Protein AF-A0A1A8NS60-F1 (afdb_monomer_lite)

Sequence (117 aa):
ENLEEQLSQCTAKSQIADSEIQFLRKELDNLRSTEHELEALQHEVDEDTTEVIPSAVYVAQLYHLITKVRWEYETQPSILKGVHYGPDLATPINIDTSARSRSDVSDRLWSFVSTDW

Organism: NCBI:txid704102

pLDDT: mean 89.42, std 9.63, range [56.59, 97.0]

Foldseek 3Di:
DPVVVVVVVVVVVVVVVVVVVVVVVVVVVVVVVVVVVVVVVVVVCCCVPVPVVVVVVVVVVVCCVQQVWDFDPPDDPQWTWTWHDDPDDIDTDTDRNPPDDPVVVVVVSCVSGDPDD

Radius of gyration: 34.67 Å; chains: 1; bounding box: 65×27×100 Å

Secondary structure (DSSP, 8-state):
-HHHHHHHHHHHHHHHHHHHHHHHHHHHHHHHHHHHHHHHHHHHHHIIIIIIHHHHHHHHHHHHHHH-EEEE-SS-TTEEEEEE--SSS-EEEEEE-TTS-HHHHHHHHHTTS----

InterPro domains:
  IPR013252 Kinetochore-Ndc80 subunit Spc24 [PF08286] (3-111)
  IPR013252 Kinetochore-Ndc80 subunit Spc24 [PTHR22142] (1-115)

Structure (mmCIF, N/CA/C/O backbone):
data_AF-A0A1A8NS60-F1
#
_entry.id   AF-A0A1A8NS60-F1
#
loop_
_atom_site.group_PDB
_atom_site.id
_atom_site.type_symbol
_atom_site.label_atom_id
_atom_site.label_alt_id
_atom_site.label_comp_id
_atom_site.label_asym_id
_atom_site.label_entity_id
_atom_site.label_seq_id
_atom_site.pdbx_PDB_ins_code
_atom_site.Cartn_x
_atom_site.Cartn_y
_atom_site.Cartn_z
_atom_site.occupancy
_atom_site.B_iso_or_equiv
_atom_site.auth_seq_id
_atom_site.auth_comp_id
_atom_site.auth_asym_id
_atom_site.auth_atom_id
_atom_site.pdbx_PDB_model_num
ATOM 1 N N . GLU A 1 1 ? -44.151 5.163 74.308 1.00 56.59 1 GLU A N 1
ATOM 2 C CA . GLU A 1 1 ? -42.767 5.007 73.807 1.00 56.59 1 GLU A CA 1
ATOM 3 C C . GLU A 1 1 ? -42.630 4.250 72.479 1.00 56.59 1 GLU A C 1
ATOM 5 O O . GLU A 1 1 ? -41.621 4.416 71.823 1.00 56.59 1 GLU A O 1
ATOM 10 N N . ASN A 1 2 ? -43.624 3.499 71.989 1.00 77.69 2 ASN A N 1
ATOM 11 C CA . ASN A 1 2 ? -43.437 2.637 70.807 1.00 77.69 2 ASN A CA 1
ATOM 12 C C . ASN A 1 2 ? -43.442 3.354 69.428 1.00 77.69 2 ASN A C 1
ATOM 14 O O . ASN A 1 2 ? -42.798 2.897 68.492 1.00 77.69 2 ASN A O 1
ATOM 18 N N . LEU A 1 3 ? -44.155 4.478 69.287 1.00 79.62 3 LEU A N 1
ATOM 19 C CA . LEU A 1 3 ? -44.328 5.179 68.000 1.00 79.62 3 LEU A CA 1
ATOM 20 C C . LEU A 1 3 ? -43.087 5.959 67.547 1.00 79.62 3 LEU A C 1
ATOM 22 O O . LEU A 1 3 ? -42.790 6.016 66.359 1.00 79.62 3 LEU A O 1
ATOM 26 N N . GLU A 1 4 ? -42.368 6.558 68.491 1.00 84.31 4 GLU A N 1
ATOM 27 C CA . GLU A 1 4 ? -41.206 7.412 68.220 1.00 84.31 4 GLU A CA 1
ATOM 28 C C . GLU A 1 4 ? -39.998 6.576 67.768 1.00 84.31 4 GLU A C 1
ATOM 30 O O . GLU A 1 4 ? -39.282 6.935 66.834 1.00 84.31 4 GLU A O 1
ATOM 35 N N . GLU A 1 5 ? -39.854 5.385 68.350 1.00 83.94 5 GLU A N 1
ATOM 36 C CA . GLU A 1 5 ? -38.851 4.390 67.974 1.00 83.94 5 GLU A CA 1
ATOM 37 C C . GLU A 1 5 ? -39.116 3.814 66.568 1.00 83.94 5 GLU A C 1
ATOM 39 O O . GLU A 1 5 ? -38.198 3.711 65.753 1.00 83.94 5 GLU A O 1
ATOM 44 N N . GLN A 1 6 ? -40.385 3.539 66.230 1.00 84.75 6 GLN A N 1
ATOM 45 C CA . GLN A 1 6 ? -40.783 3.126 64.876 1.00 84.75 6 GLN A CA 1
ATOM 46 C C . GLN A 1 6 ? -40.544 4.226 63.830 1.00 84.75 6 GLN A C 1
ATOM 48 O O . GLN A 1 6 ? -40.084 3.932 62.725 1.00 84.75 6 GLN A O 1
ATOM 53 N N . LEU A 1 7 ? -40.817 5.490 64.169 1.00 87.44 7 LEU A N 1
ATOM 54 C CA . LEU A 1 7 ? -40.551 6.647 63.306 1.00 87.44 7 LEU A CA 1
ATOM 55 C C . LEU A 1 7 ? -39.053 6.816 63.040 1.00 87.44 7 LEU A C 1
ATOM 57 O O . LEU A 1 7 ? -38.644 6.969 61.886 1.00 87.44 7 LEU A O 1
ATOM 61 N N . SER A 1 8 ? -38.229 6.715 64.085 1.00 87.62 8 SER A N 1
ATOM 62 C CA . SER A 1 8 ? -36.767 6.744 63.973 1.00 87.62 8 SER A CA 1
ATOM 63 C C . SER A 1 8 ? -36.251 5.610 63.078 1.00 87.62 8 SER A C 1
ATOM 65 O O . SER A 1 8 ? -35.491 5.842 62.135 1.00 87.62 8 SER A O 1
ATOM 67 N N . GLN A 1 9 ? -36.752 4.389 63.281 1.00 89.00 9 GLN A N 1
ATOM 68 C CA . GLN A 1 9 ? -36.363 3.227 62.485 1.00 89.00 9 GLN A CA 1
ATOM 69 C C . GLN A 1 9 ? -36.795 3.338 61.013 1.00 89.00 9 GLN A C 1
ATOM 71 O O . GLN A 1 9 ? -36.038 2.961 60.117 1.00 89.00 9 GLN A O 1
ATOM 76 N N . CYS A 1 10 ? -37.994 3.863 60.743 1.00 88.44 10 C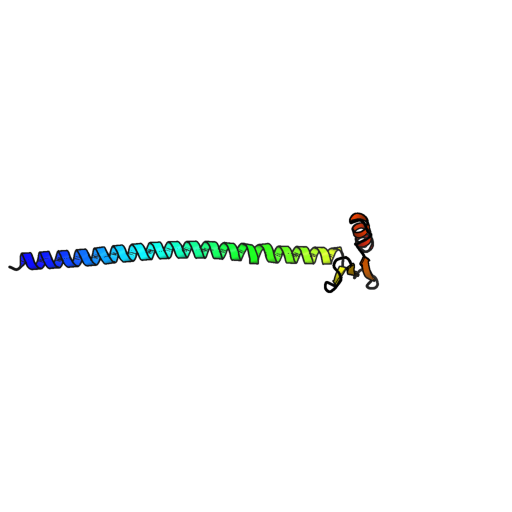YS A N 1
ATOM 77 C CA . CYS A 1 10 ? -38.472 4.104 59.382 1.00 88.44 10 CYS A CA 1
ATOM 78 C C . CYS A 1 10 ? -37.630 5.174 58.673 1.00 88.44 10 CYS A C 1
ATOM 80 O O . CYS A 1 10 ? -37.286 5.019 57.501 1.00 88.44 10 CYS A O 1
ATOM 82 N N . THR A 1 11 ? -37.240 6.222 59.399 1.00 89.06 11 THR A N 1
ATOM 83 C CA . THR A 1 11 ? -36.397 7.306 58.876 1.00 89.06 11 THR A CA 1
ATOM 84 C C . THR A 1 11 ? -34.997 6.799 58.527 1.00 89.06 11 THR A C 1
ATOM 86 O O . THR A 1 11 ? -34.501 7.073 57.437 1.00 89.06 11 THR A O 1
ATOM 89 N N . ALA A 1 12 ? -34.389 5.984 59.396 1.00 90.56 12 ALA A N 1
ATOM 90 C CA . ALA A 1 12 ? -33.085 5.374 59.136 1.00 90.56 12 ALA A CA 1
ATOM 91 C C . ALA A 1 12 ? -33.111 4.453 57.903 1.00 90.56 12 ALA A C 1
ATOM 93 O O . ALA A 1 12 ? -32.221 4.520 57.058 1.00 90.56 12 ALA A O 1
ATOM 94 N N . LYS A 1 13 ? -34.161 3.633 57.753 1.00 91.00 13 LYS A N 1
ATOM 95 C CA . LYS A 1 13 ? -34.344 2.784 56.563 1.00 91.00 13 LYS A CA 1
ATOM 96 C C . LYS A 1 13 ? -34.493 3.605 55.281 1.00 91.00 13 LYS A C 1
ATOM 98 O O . LYS A 1 13 ? -33.911 3.232 54.269 1.00 91.00 13 LYS A O 1
ATOM 103 N N . SER A 1 14 ? -35.225 4.719 55.333 1.00 92.75 14 SER A N 1
ATOM 104 C CA . SER A 1 14 ? -35.361 5.631 54.190 1.00 92.75 14 SER A CA 1
ATOM 105 C C . SER A 1 14 ? -34.014 6.227 53.784 1.00 92.75 14 SER A C 1
ATOM 107 O O . SER A 1 14 ? -33.672 6.206 52.611 1.00 92.75 14 SER A O 1
ATOM 109 N N . GLN A 1 15 ? -33.216 6.693 54.749 1.00 93.62 15 GLN A N 1
ATOM 110 C CA . GLN A 1 15 ? -31.901 7.283 54.474 1.00 93.62 15 GLN A CA 1
ATOM 111 C C . GLN A 1 15 ? -30.912 6.278 53.867 1.00 93.62 15 GLN A C 1
ATOM 113 O O . GLN A 1 15 ? -30.133 6.634 52.981 1.00 93.62 15 GLN A O 1
ATOM 118 N N . ILE A 1 16 ? -30.949 5.022 54.324 1.00 94.25 16 ILE A N 1
ATOM 119 C CA . ILE A 1 16 ? -30.135 3.940 53.754 1.00 94.25 16 ILE A CA 1
ATOM 120 C C . ILE A 1 16 ? -30.558 3.676 52.306 1.00 94.25 16 ILE A C 1
ATOM 122 O O . ILE A 1 16 ? -29.707 3.680 51.420 1.00 94.25 16 ILE A O 1
ATOM 126 N N . ALA A 1 17 ? -31.862 3.530 52.056 1.00 93.38 17 ALA A N 1
ATOM 127 C CA . ALA A 1 17 ? -32.386 3.306 50.712 1.00 93.38 17 ALA A CA 1
ATOM 128 C C . ALA A 1 17 ? -32.058 4.469 49.757 1.00 93.38 17 ALA A C 1
ATOM 130 O O . ALA A 1 17 ? -31.656 4.237 48.619 1.00 93.38 17 ALA A O 1
ATOM 131 N N . ASP A 1 18 ? -32.156 5.719 50.215 1.00 95.31 18 ASP A N 1
ATOM 132 C CA . ASP A 1 18 ? -31.791 6.894 49.413 1.00 95.31 18 ASP A CA 1
ATOM 133 C C . ASP A 1 18 ? -30.296 6.906 49.059 1.00 95.31 18 ASP A C 1
ATOM 135 O O . ASP A 1 18 ? -29.920 7.251 47.934 1.00 95.31 18 ASP A O 1
ATOM 139 N N . SER A 1 19 ? -29.441 6.485 49.994 1.00 95.31 19 SER A N 1
ATOM 140 C CA . SER A 1 19 ? -27.995 6.375 49.772 1.00 95.31 19 SER A CA 1
ATOM 141 C C . SER A 1 19 ? -27.662 5.269 48.767 1.00 95.31 19 SER A C 1
ATOM 143 O O . SER A 1 19 ? -26.847 5.480 47.869 1.00 95.31 19 SER A O 1
ATOM 145 N N . GLU A 1 20 ? -28.329 4.115 48.865 1.00 95.94 20 GLU A N 1
ATOM 146 C CA . GLU A 1 20 ? -28.204 3.021 47.894 1.00 95.94 20 GLU A CA 1
ATOM 147 C C . GLU A 1 20 ? -28.671 3.451 46.500 1.00 95.94 20 GLU A C 1
ATOM 149 O O . GLU A 1 20 ? -27.985 3.195 45.512 1.00 95.94 20 GLU A O 1
ATOM 154 N N . ILE A 1 21 ? -29.788 4.177 46.399 1.00 96.25 21 ILE A N 1
ATOM 155 C CA . ILE A 1 21 ? -30.284 4.701 45.120 1.00 96.25 21 ILE A CA 1
ATOM 156 C C . ILE A 1 21 ? -29.278 5.675 44.499 1.00 96.25 21 ILE A C 1
ATOM 158 O O . ILE A 1 21 ? -29.029 5.612 43.294 1.00 96.25 21 ILE A O 1
ATOM 162 N N . GLN A 1 22 ? -28.693 6.581 45.286 1.00 96.19 22 GLN A N 1
ATOM 163 C CA . GLN A 1 22 ? -27.677 7.510 44.781 1.00 96.19 22 GLN A CA 1
ATOM 164 C C . GLN A 1 22 ? -26.414 6.784 44.317 1.00 96.19 22 GLN A C 1
ATOM 166 O O . GLN A 1 22 ? -25.871 7.118 43.261 1.00 96.19 22 GLN A O 1
ATOM 171 N N . PHE A 1 23 ? -25.972 5.781 45.076 1.00 96.50 23 PHE A N 1
ATOM 172 C CA . PHE A 1 23 ? -24.831 4.949 44.715 1.00 96.50 23 PHE A CA 1
ATOM 173 C C . PHE A 1 23 ? -25.074 4.216 43.389 1.00 96.50 23 PHE A C 1
ATOM 175 O O . PHE A 1 23 ? -24.293 4.375 42.453 1.00 96.50 23 PHE A O 1
ATOM 182 N N . LEU A 1 24 ? -26.208 3.519 43.266 1.00 96.62 24 LEU A N 1
ATOM 183 C CA . LEU A 1 24 ? -26.573 2.778 42.057 1.00 96.62 24 LEU A CA 1
ATOM 184 C C . LEU A 1 24 ? -26.731 3.689 40.836 1.00 96.62 24 LEU A C 1
ATOM 186 O O . LEU A 1 24 ? -26.339 3.309 39.738 1.00 96.62 24 LEU A O 1
ATOM 190 N N . ARG A 1 25 ? -27.269 4.905 41.002 1.00 96.62 25 ARG A N 1
ATOM 191 C CA . ARG A 1 25 ? -27.354 5.887 39.906 1.00 96.62 25 ARG A CA 1
ATOM 192 C C . ARG A 1 25 ? -25.977 6.292 39.402 1.00 96.62 25 ARG A C 1
ATOM 194 O O . ARG A 1 25 ? -25.754 6.293 38.199 1.00 96.62 25 ARG A O 1
ATOM 201 N N . LYS A 1 26 ? -25.055 6.592 40.318 1.00 96.69 26 LYS A N 1
ATOM 202 C CA . LYS A 1 26 ? -23.680 6.942 39.957 1.00 96.69 26 LYS A CA 1
ATOM 203 C C . LYS A 1 26 ? -22.977 5.783 39.253 1.00 96.69 26 LYS A C 1
ATOM 205 O O . LYS A 1 26 ? -22.255 6.004 38.290 1.00 96.69 26 LYS A O 1
ATOM 210 N N . GLU A 1 27 ? -23.186 4.560 39.723 1.00 96.69 27 GLU A N 1
ATOM 211 C CA . GLU A 1 27 ? -22.600 3.376 39.100 1.00 96.69 27 GLU A CA 1
ATOM 212 C C . GLU A 1 27 ? -23.179 3.121 37.704 1.00 96.69 27 GLU A C 1
ATOM 214 O O . GLU A 1 27 ? -22.431 2.824 36.779 1.00 96.69 27 GLU A O 1
ATOM 219 N N . LEU A 1 28 ? -24.479 3.352 37.515 1.00 96.12 28 LEU A N 1
ATOM 220 C CA . LEU A 1 28 ? -25.132 3.279 36.209 1.00 96.12 28 LEU A CA 1
ATOM 221 C C . LEU A 1 28 ? -24.589 4.340 35.240 1.00 96.12 28 LEU A C 1
ATOM 223 O O . LEU A 1 28 ? -24.298 4.022 34.089 1.00 96.12 28 LEU A O 1
ATOM 227 N N . ASP A 1 29 ? -24.407 5.579 35.696 1.00 96.5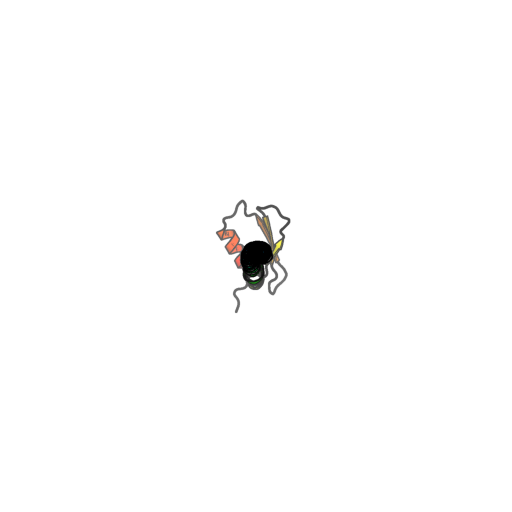0 29 ASP A N 1
ATOM 228 C CA . ASP A 1 29 ? -23.830 6.644 34.870 1.00 96.50 29 ASP A CA 1
ATOM 229 C C . ASP A 1 29 ? -22.368 6.351 34.502 1.00 96.50 29 ASP A C 1
ATOM 231 O O . ASP A 1 29 ? -21.972 6.540 33.352 1.00 96.50 29 ASP A O 1
ATOM 235 N N . ASN A 1 30 ? -21.582 5.813 35.439 1.00 96.00 30 ASN A N 1
ATOM 236 C CA . ASN A 1 30 ? -20.224 5.353 35.153 1.00 96.00 30 ASN A CA 1
ATOM 237 C C . ASN A 1 30 ? -20.227 4.232 34.106 1.00 96.00 30 ASN A C 1
ATOM 239 O O . ASN A 1 30 ? -19.450 4.291 33.158 1.00 96.00 30 ASN A O 1
ATOM 243 N N . LEU A 1 31 ? -21.117 3.243 34.248 1.00 96.12 31 LEU A N 1
ATOM 244 C CA . LEU A 1 31 ? -21.238 2.140 33.294 1.00 96.12 31 LEU A CA 1
ATOM 245 C C . LEU A 1 31 ? -21.601 2.645 31.894 1.00 96.12 31 LEU A C 1
ATOM 247 O O . LEU A 1 31 ? -20.985 2.217 30.923 1.00 96.12 31 LEU A O 1
ATOM 251 N N . ARG A 1 32 ? -22.521 3.608 31.787 1.00 96.31 32 ARG A N 1
ATOM 252 C CA . ARG A 1 32 ? -22.858 4.257 30.509 1.00 96.31 32 ARG A CA 1
ATOM 253 C C . ARG A 1 32 ? -21.672 4.989 29.889 1.00 96.31 32 ARG A C 1
ATOM 255 O O . ARG A 1 32 ? -21.486 4.915 28.681 1.00 96.31 32 ARG A O 1
ATOM 262 N N . SER A 1 33 ? -20.867 5.684 30.697 1.00 95.19 33 SER A N 1
ATOM 263 C CA . SER A 1 33 ? -19.642 6.329 30.205 1.00 95.19 33 SER A CA 1
ATOM 264 C C . SER A 1 33 ? -18.671 5.293 29.647 1.00 95.19 33 SER A C 1
ATOM 266 O O . SER A 1 33 ? -18.174 5.456 28.539 1.00 95.19 33 SER A O 1
ATOM 268 N N . THR A 1 34 ? -18.451 4.195 30.379 1.00 94.00 34 THR A N 1
ATOM 269 C CA . THR A 1 34 ? -17.551 3.126 29.925 1.00 94.00 34 THR A CA 1
ATOM 270 C C . THR A 1 34 ? -18.074 2.395 28.692 1.00 94.00 34 THR A C 1
ATOM 272 O O . THR A 1 34 ? -17.285 2.028 27.832 1.00 94.00 34 THR A O 1
ATOM 275 N N . GLU A 1 35 ? -19.391 2.201 28.576 1.00 94.62 35 GLU A N 1
ATOM 276 C CA . GLU A 1 35 ? -20.026 1.628 27.385 1.00 94.62 35 GLU A CA 1
ATOM 277 C C . GLU A 1 35 ? -19.765 2.513 26.163 1.00 94.62 35 GLU A C 1
ATOM 279 O O . GLU A 1 35 ? -19.302 2.019 25.140 1.00 94.62 35 GLU A O 1
ATOM 284 N N . HIS A 1 36 ? -19.947 3.828 26.299 1.00 94.00 36 HIS A N 1
ATOM 285 C CA . HIS A 1 36 ? -19.697 4.765 25.208 1.00 94.00 36 HIS A CA 1
ATOM 286 C C . HIS A 1 36 ? -18.215 4.839 24.806 1.00 94.00 36 HIS A C 1
ATOM 288 O O . HIS A 1 36 ? -17.889 4.901 23.622 1.00 94.00 36 HIS A O 1
ATOM 294 N N . GLU A 1 37 ? -17.301 4.802 25.781 1.00 93.62 37 GLU A N 1
ATOM 295 C CA . GLU A 1 37 ? -15.858 4.732 25.518 1.00 93.62 37 GLU A CA 1
ATOM 296 C C . GL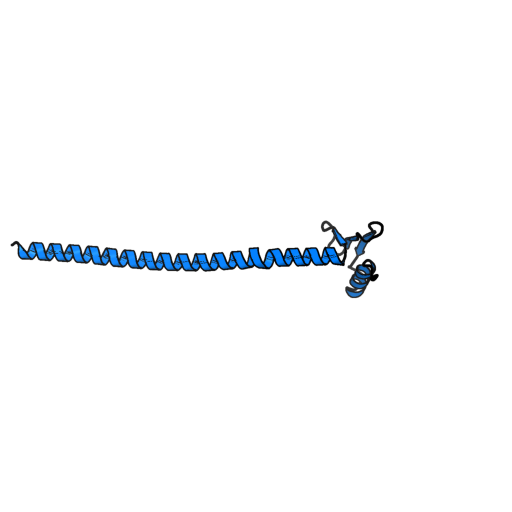U A 1 37 ? -15.479 3.443 24.775 1.00 93.62 37 GLU A C 1
ATOM 298 O O . GLU A 1 37 ? -14.688 3.485 23.833 1.00 93.62 37 GLU A O 1
ATOM 303 N N . LEU A 1 38 ? -16.066 2.305 25.158 1.00 92.56 38 LEU A N 1
ATOM 304 C CA . LEU A 1 38 ? -15.847 1.028 24.478 1.00 92.56 38 LEU A CA 1
ATOM 305 C C . LEU A 1 38 ? -16.409 1.026 23.052 1.00 92.56 38 LEU A C 1
ATOM 307 O O . LEU A 1 38 ? -15.747 0.512 22.155 1.00 92.56 38 LEU A O 1
ATOM 311 N N . GLU A 1 39 ? -17.586 1.613 22.822 1.00 91.62 39 GLU A N 1
ATOM 312 C CA . GLU A 1 39 ? -18.159 1.773 21.477 1.00 91.62 39 GLU A CA 1
ATOM 313 C C . GLU A 1 39 ? -17.255 2.615 20.568 1.00 91.62 39 GLU A C 1
ATOM 315 O O . GLU A 1 39 ? -17.018 2.244 19.418 1.00 91.62 39 GLU A O 1
ATOM 320 N N . ALA A 1 40 ? -16.713 3.722 21.084 1.00 88.25 40 ALA A N 1
ATOM 321 C CA . ALA A 1 40 ? -15.782 4.563 20.337 1.00 88.25 40 ALA A CA 1
ATOM 322 C C . ALA A 1 40 ? -14.496 3.803 19.978 1.00 88.25 40 ALA A C 1
ATOM 324 O O . ALA A 1 40 ? -14.046 3.854 18.834 1.00 88.25 40 ALA A O 1
ATOM 325 N N . LEU A 1 41 ? -13.942 3.052 20.934 1.00 85.50 41 LEU A N 1
ATOM 326 C CA . LEU A 1 41 ? -12.740 2.249 20.715 1.00 85.50 41 LEU A CA 1
ATOM 327 C C . LEU A 1 41 ? -12.983 1.120 19.700 1.00 85.50 41 LEU A C 1
ATOM 329 O O . LEU A 1 41 ? -12.122 0.833 18.873 1.00 85.50 41 LEU A O 1
ATOM 333 N N . GLN A 1 42 ? -14.160 0.489 19.742 1.00 81.88 42 GLN A N 1
ATOM 334 C CA . GLN A 1 42 ? -14.555 -0.531 18.772 1.00 81.88 42 GLN A CA 1
ATOM 335 C C . GLN A 1 42 ? -14.634 0.055 17.357 1.00 81.88 42 GLN A C 1
ATOM 337 O O . GLN A 1 42 ? -14.109 -0.547 16.425 1.00 81.88 42 GLN A O 1
ATOM 342 N N . HIS A 1 43 ? -15.221 1.246 17.205 1.00 78.81 43 HIS A N 1
ATOM 343 C CA . HIS A 1 43 ? -15.282 1.933 15.915 1.00 78.81 43 HIS A CA 1
ATOM 344 C C . HIS A 1 43 ? -13.886 2.277 15.372 1.00 78.81 43 HIS A C 1
ATOM 346 O O . HIS A 1 43 ? -13.632 2.086 14.186 1.00 78.81 43 HIS A O 1
ATOM 352 N N . GLU A 1 44 ? -12.976 2.768 16.218 1.00 75.88 44 GLU A N 1
ATOM 353 C CA . GLU A 1 44 ? -11.586 3.060 15.830 1.00 75.88 44 GLU A CA 1
ATOM 354 C C . GLU A 1 44 ? -10.863 1.798 15.334 1.00 75.88 44 GLU A C 1
ATOM 356 O O . GLU A 1 44 ? -10.242 1.803 14.271 1.00 75.88 44 GLU A O 1
ATOM 361 N N . VAL A 1 45 ? -11.005 0.683 16.060 1.00 72.44 45 VAL A N 1
ATOM 362 C CA . VAL A 1 45 ? -10.440 -0.610 15.650 1.00 72.44 45 VAL A CA 1
ATOM 363 C C . VAL A 1 45 ? -11.030 -1.075 14.321 1.00 72.44 45 VAL A C 1
ATOM 365 O O . VAL A 1 45 ? -10.281 -1.550 13.464 1.00 72.44 45 VAL A O 1
ATOM 368 N N . ASP A 1 46 ? -12.342 -0.949 14.134 1.00 67.19 46 ASP A N 1
ATOM 369 C CA . ASP A 1 46 ? -13.008 -1.365 12.902 1.00 67.19 46 ASP A CA 1
ATOM 370 C C . ASP A 1 46 ? -12.530 -0.527 11.700 1.00 67.19 46 ASP A C 1
ATOM 372 O O . ASP A 1 46 ? -12.171 -1.105 10.670 1.00 67.19 46 ASP A O 1
ATOM 376 N N . GLU A 1 47 ? -12.413 0.796 11.830 1.00 65.06 47 GLU A N 1
ATOM 377 C CA . GLU A 1 47 ? -11.875 1.677 10.781 1.00 65.06 47 GLU A CA 1
ATOM 378 C C . GLU A 1 47 ? -10.433 1.285 10.399 1.00 65.06 47 GLU A C 1
ATOM 380 O O . GLU A 1 47 ? -10.137 0.996 9.231 1.00 65.06 47 GLU A O 1
ATOM 385 N N . ASP A 1 48 ? -9.543 1.166 11.387 1.00 62.88 48 ASP A N 1
ATOM 386 C CA . ASP A 1 48 ? -8.128 0.878 11.149 1.00 62.88 48 ASP A CA 1
ATOM 387 C C . ASP A 1 48 ? -7.900 -0.534 10.597 1.00 62.88 48 ASP A C 1
ATOM 389 O O . ASP A 1 48 ? -7.129 -0.732 9.651 1.00 62.88 48 ASP A O 1
ATOM 393 N N . THR A 1 49 ? -8.558 -1.547 11.166 1.00 60.09 49 THR A N 1
ATOM 394 C CA . THR A 1 49 ? -8.246 -2.949 10.851 1.00 60.09 49 THR A CA 1
ATOM 395 C C . THR A 1 49 ? -9.148 -3.591 9.808 1.00 60.09 49 THR A C 1
ATOM 397 O O . THR A 1 49 ? -8.685 -4.501 9.113 1.00 60.09 49 THR A O 1
ATOM 400 N N . THR A 1 50 ? -10.389 -3.126 9.640 1.00 60.22 50 THR A N 1
ATOM 401 C CA . THR A 1 50 ? -11.345 -3.737 8.699 1.00 60.22 50 THR A CA 1
ATOM 402 C C . THR A 1 50 ? -11.557 -2.932 7.421 1.00 60.22 50 THR A C 1
ATOM 404 O O . THR A 1 50 ? -11.904 -3.528 6.400 1.00 60.22 50 THR A O 1
ATOM 407 N N . GLU A 1 51 ? -11.246 -1.633 7.411 1.00 61.47 51 GLU A N 1
ATOM 408 C CA . GLU A 1 51 ? -11.344 -0.804 6.203 1.00 61.47 51 GLU A CA 1
ATOM 409 C C . GLU A 1 51 ? -9.966 -0.411 5.647 1.00 61.47 51 GLU A C 1
ATOM 411 O O . GLU A 1 51 ? -9.661 -0.670 4.475 1.00 61.47 51 GLU A O 1
ATOM 416 N N . VAL A 1 52 ? -9.087 0.156 6.481 1.00 62.91 52 VAL A N 1
ATOM 417 C CA . VAL A 1 52 ? -7.812 0.730 6.019 1.00 62.91 52 VAL A CA 1
ATOM 418 C C . VAL A 1 52 ? -6.776 -0.343 5.666 1.00 62.91 52 VAL A C 1
ATOM 420 O O . VAL A 1 52 ? -6.192 -0.295 4.576 1.00 62.91 52 VAL A O 1
ATOM 423 N N . ILE A 1 53 ? -6.554 -1.342 6.531 1.00 63.88 53 ILE A N 1
ATOM 424 C CA . ILE A 1 53 ? -5.566 -2.408 6.274 1.00 63.88 53 ILE A CA 1
ATOM 425 C C . ILE A 1 53 ? -5.900 -3.216 5.002 1.00 63.88 53 ILE A C 1
ATOM 427 O O . ILE A 1 53 ? -5.010 -3.358 4.152 1.00 63.88 53 ILE A O 1
ATOM 431 N N . PRO A 1 54 ? -7.139 -3.710 4.786 1.00 70.75 54 PRO A N 1
ATOM 432 C CA . PRO A 1 54 ? -7.478 -4.429 3.557 1.00 70.75 54 PRO A CA 1
ATOM 433 C C . PRO A 1 54 ? -7.331 -3.564 2.301 1.00 70.75 54 PRO A C 1
ATOM 435 O O . PRO A 1 54 ? -6.847 -4.052 1.278 1.00 70.75 54 PRO A O 1
ATOM 438 N N . SER A 1 55 ? -7.672 -2.273 2.386 1.00 79.62 55 SER A N 1
ATOM 439 C CA . SER A 1 55 ? -7.511 -1.318 1.285 1.00 79.62 55 SER A CA 1
ATOM 440 C C . SER A 1 55 ? -6.038 -1.108 0.912 1.00 79.62 55 SER A C 1
ATOM 442 O O . SER A 1 55 ? -5.668 -1.231 -0.258 1.00 79.62 55 SER A O 1
ATOM 444 N N . ALA A 1 56 ? -5.159 -0.886 1.893 1.00 81.62 56 ALA A N 1
ATOM 445 C CA . ALA A 1 56 ? -3.725 -0.715 1.652 1.00 81.62 56 ALA A CA 1
ATOM 446 C C . ALA A 1 56 ? -3.081 -1.978 1.055 1.00 81.62 56 ALA A C 1
ATOM 448 O O . ALA A 1 56 ? -2.284 -1.893 0.114 1.00 81.62 56 ALA A O 1
ATOM 449 N N . VAL A 1 57 ? -3.469 -3.157 1.556 1.00 84.81 57 VAL A N 1
ATOM 450 C CA . VAL A 1 57 ? -3.033 -4.447 1.004 1.00 84.81 57 VAL A CA 1
ATOM 451 C C . VAL A 1 57 ? -3.502 -4.597 -0.442 1.00 84.81 57 VAL A C 1
ATOM 453 O O . VAL A 1 57 ? -2.697 -4.958 -1.303 1.00 84.81 57 VAL A O 1
ATOM 456 N N . TYR A 1 58 ? -4.763 -4.274 -0.736 1.00 87.75 58 TYR A N 1
ATOM 457 C CA . TYR A 1 58 ? -5.304 -4.333 -2.092 1.00 87.75 58 TYR A CA 1
ATOM 458 C C . TYR A 1 58 ? -4.568 -3.386 -3.050 1.00 87.75 58 TYR A C 1
ATOM 460 O O . TYR A 1 58 ? -4.176 -3.798 -4.140 1.00 87.75 58 TYR A O 1
ATOM 468 N N . VAL A 1 59 ? -4.304 -2.142 -2.640 1.00 90.75 59 VAL A N 1
ATOM 469 C CA . VAL A 1 59 ? -3.558 -1.167 -3.452 1.00 90.75 59 VAL A CA 1
ATOM 470 C C . VAL A 1 59 ? -2.135 -1.657 -3.736 1.00 90.75 59 VAL A C 1
ATOM 472 O O . VAL A 1 59 ? -1.689 -1.619 -4.884 1.00 90.75 59 VAL A O 1
ATOM 475 N N . ALA A 1 60 ? -1.427 -2.176 -2.728 1.00 88.56 60 ALA A N 1
ATOM 476 C CA . ALA A 1 60 ? -0.090 -2.742 -2.910 1.00 88.56 60 ALA A CA 1
ATOM 477 C C . ALA A 1 60 ? -0.101 -3.951 -3.865 1.00 88.56 60 ALA A C 1
ATOM 479 O O . ALA A 1 60 ? 0.752 -4.058 -4.754 1.00 88.56 60 ALA A O 1
ATOM 480 N N . GLN A 1 61 ? -1.094 -4.836 -3.727 1.00 90.25 61 GLN A N 1
ATOM 481 C CA . GLN A 1 61 ? -1.295 -5.968 -4.631 1.00 90.25 61 GLN A CA 1
ATOM 482 C C . GLN A 1 61 ? -1.589 -5.508 -6.059 1.00 90.25 61 GLN A C 1
ATOM 484 O O . GLN A 1 61 ? -1.027 -6.072 -6.995 1.00 90.25 61 GLN A O 1
ATOM 489 N N . LEU A 1 62 ? -2.412 -4.474 -6.239 1.00 94.25 62 LEU A N 1
ATOM 490 C CA . LEU A 1 62 ? -2.762 -3.934 -7.549 1.00 94.25 62 LEU A CA 1
ATOM 491 C C . LEU A 1 62 ? -1.539 -3.335 -8.253 1.00 94.2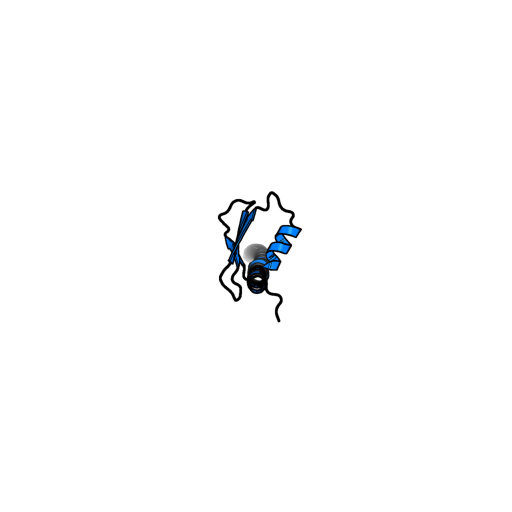5 62 LEU A C 1
ATOM 493 O O . LEU A 1 62 ? -1.297 -3.643 -9.421 1.00 94.25 62 LEU A O 1
ATOM 497 N N . TYR A 1 63 ? -0.716 -2.559 -7.541 1.00 93.81 63 TYR A N 1
ATOM 498 C CA . TYR A 1 63 ? 0.548 -2.061 -8.087 1.00 93.81 63 TYR A CA 1
ATOM 499 C C . TYR A 1 63 ? 1.458 -3.203 -8.535 1.00 93.81 63 TYR A C 1
ATOM 501 O O . TYR A 1 63 ? 2.010 -3.147 -9.635 1.00 93.81 63 TYR A O 1
ATOM 509 N N . HIS A 1 64 ? 1.589 -4.263 -7.732 1.00 93.06 64 HIS A N 1
ATOM 510 C CA . HIS A 1 64 ? 2.370 -5.432 -8.134 1.00 93.06 64 HIS A CA 1
ATOM 511 C C . HIS A 1 64 ? 1.733 -6.174 -9.316 1.00 93.06 64 HIS A C 1
ATOM 513 O O . HIS A 1 64 ? 2.444 -6.629 -10.208 1.00 93.06 64 HIS A O 1
ATOM 519 N N . LEU A 1 65 ? 0.405 -6.286 -9.366 1.00 93.12 65 LEU A N 1
ATOM 520 C CA . LEU A 1 65 ? -0.303 -6.980 -10.436 1.00 93.12 65 LEU A CA 1
ATOM 521 C C . LEU A 1 65 ? -0.098 -6.290 -11.786 1.00 93.12 65 LEU A C 1
ATOM 523 O O . LEU A 1 65 ? 0.135 -6.993 -12.769 1.00 93.12 65 LEU A O 1
ATOM 527 N N . ILE A 1 66 ? -0.171 -4.957 -11.807 1.00 93.31 66 ILE A N 1
ATOM 528 C CA . ILE A 1 66 ? -0.014 -4.126 -13.007 1.00 93.31 66 ILE A CA 1
ATOM 529 C C . ILE A 1 66 ? 1.453 -4.068 -13.427 1.00 93.31 66 ILE A C 1
ATOM 531 O O . ILE A 1 66 ? 1.783 -4.348 -14.573 1.00 93.31 66 ILE A O 1
ATOM 535 N N . THR A 1 67 ? 2.341 -3.708 -12.500 1.00 94.69 67 THR A N 1
ATOM 536 C CA . THR A 1 67 ? 3.740 -3.419 -12.846 1.00 94.69 67 THR A CA 1
ATOM 537 C C . THR A 1 67 ? 4.615 -4.659 -12.884 1.00 94.69 67 THR A C 1
ATOM 539 O O . THR A 1 67 ? 5.677 -4.615 -13.480 1.00 94.69 67 THR A O 1
ATOM 542 N N . LYS A 1 68 ? 4.230 -5.741 -12.194 1.00 94.94 68 LYS A N 1
ATOM 543 C CA . LYS A 1 68 ? 5.059 -6.936 -11.958 1.00 94.94 68 LYS A CA 1
ATOM 544 C C . LYS A 1 68 ? 6.432 -6.644 -11.344 1.00 94.94 68 LYS A C 1
ATOM 546 O O . LYS A 1 68 ? 7.329 -7.485 -11.406 1.00 94.94 68 LYS A O 1
ATOM 551 N N . VAL A 1 69 ? 6.613 -5.483 -10.712 1.00 96.00 69 VAL A N 1
ATOM 552 C CA . VAL A 1 69 ? 7.870 -5.115 -10.052 1.00 96.00 69 VAL A CA 1
ATOM 553 C C . VAL A 1 69 ? 7.852 -5.552 -8.589 1.00 96.00 69 VAL A C 1
ATOM 555 O O . VAL A 1 69 ? 6.837 -5.428 -7.899 1.00 96.00 69 VAL A O 1
ATOM 558 N N . ARG A 1 70 ? 8.987 -6.060 -8.102 1.00 95.12 70 ARG A N 1
ATOM 559 C CA . ARG A 1 70 ? 9.287 -6.193 -6.670 1.00 95.12 70 ARG A CA 1
ATOM 560 C C . ARG A 1 70 ? 10.465 -5.300 -6.315 1.00 95.12 70 ARG A C 1
ATOM 562 O O . ARG A 1 70 ? 11.501 -5.375 -6.974 1.00 95.12 70 ARG A O 1
ATOM 569 N N . TRP A 1 71 ? 10.301 -4.486 -5.282 1.00 96.25 71 TRP A N 1
ATOM 570 C CA . TRP A 1 71 ? 11.317 -3.543 -4.827 1.00 96.25 71 TRP A CA 1
ATOM 571 C C . TRP A 1 71 ? 12.238 -4.165 -3.776 1.00 96.25 71 TRP A C 1
ATOM 573 O O . TRP A 1 71 ? 11.812 -4.990 -2.969 1.00 96.25 71 TRP A O 1
ATOM 583 N N . GLU A 1 72 ? 13.504 -3.764 -3.806 1.00 96.38 72 GLU A N 1
ATOM 584 C CA . GLU A 1 72 ? 14.493 -4.022 -2.764 1.00 96.38 72 GLU A CA 1
ATOM 585 C C . GLU A 1 72 ? 14.575 -2.772 -1.883 1.00 96.38 72 GLU A C 1
ATOM 587 O O . GLU A 1 72 ? 14.847 -1.683 -2.383 1.00 96.38 72 GLU A O 1
ATOM 592 N N . TYR A 1 73 ? 14.294 -2.925 -0.589 1.00 92.88 73 TYR A N 1
ATOM 593 C CA . TYR A 1 73 ? 14.156 -1.794 0.337 1.00 92.88 73 TYR A CA 1
ATOM 594 C C . TYR A 1 73 ? 15.447 -1.461 1.093 1.00 92.88 73 TYR A C 1
ATOM 596 O O . TYR A 1 73 ? 15.609 -0.346 1.577 1.00 92.88 73 TYR A O 1
ATOM 604 N N . GLU A 1 74 ? 16.388 -2.403 1.155 1.00 94.62 74 GLU A N 1
ATOM 605 C CA . GLU A 1 74 ? 17.678 -2.242 1.834 1.00 94.62 74 GLU A CA 1
ATOM 606 C C . GLU A 1 74 ? 18.705 -1.560 0.912 1.00 94.62 74 GLU A C 1
ATOM 608 O O . GLU A 1 74 ? 19.762 -2.110 0.592 1.00 94.62 74 GLU A O 1
ATOM 613 N N . THR A 1 75 ? 18.373 -0.362 0.425 1.00 92.56 75 THR A N 1
ATOM 614 C CA . THR A 1 75 ? 19.205 0.421 -0.502 1.00 92.56 75 THR A CA 1
ATOM 615 C C . THR A 1 75 ? 19.357 1.876 -0.066 1.00 92.56 75 THR A C 1
ATOM 617 O O . THR A 1 75 ? 18.722 2.354 0.872 1.00 92.56 75 THR A O 1
ATOM 620 N N . GLN A 1 76 ? 20.252 2.610 -0.735 1.00 94.50 76 GLN A N 1
ATOM 621 C CA . GLN A 1 76 ? 20.394 4.050 -0.512 1.00 94.50 76 GLN A CA 1
ATOM 622 C C . GLN A 1 76 ? 19.117 4.790 -0.955 1.00 94.50 76 GLN A C 1
ATOM 624 O O . GLN A 1 76 ? 18.554 4.415 -1.982 1.00 94.50 76 GLN A O 1
ATOM 629 N N . PRO A 1 77 ? 18.701 5.885 -0.283 1.00 91.56 77 PRO A N 1
ATOM 630 C CA . PRO A 1 77 ? 17.448 6.587 -0.596 1.00 91.56 77 PRO A CA 1
ATOM 631 C C . PRO A 1 77 ? 17.323 7.089 -2.039 1.00 91.56 77 PRO A C 1
ATOM 633 O O . PRO A 1 77 ? 16.219 7.196 -2.562 1.00 91.56 77 PRO A O 1
ATOM 636 N N . SER A 1 78 ? 18.445 7.408 -2.692 1.00 94.06 78 SER A N 1
ATOM 637 C CA . SER A 1 78 ? 18.459 7.835 -4.093 1.00 94.06 78 SER A CA 1
ATOM 638 C C . SER A 1 78 ? 18.402 6.668 -5.081 1.00 94.06 78 SER A C 1
ATOM 640 O O . SER A 1 78 ? 18.161 6.899 -6.263 1.00 94.06 78 SER A O 1
ATOM 642 N N . ILE A 1 79 ? 18.615 5.429 -4.637 1.00 95.62 79 ILE A N 1
ATOM 643 C CA . ILE A 1 79 ? 18.711 4.254 -5.500 1.00 95.62 79 ILE A CA 1
ATOM 644 C C . ILE A 1 79 ? 17.405 3.472 -5.460 1.00 95.62 79 ILE A C 1
ATOM 646 O O . ILE A 1 79 ? 17.098 2.770 -4.495 1.00 95.62 79 ILE A O 1
ATOM 650 N N . LEU A 1 80 ? 16.677 3.532 -6.569 1.00 95.56 80 LEU A N 1
ATOM 651 C CA . LEU A 1 80 ? 15.502 2.714 -6.802 1.00 95.56 80 LEU A CA 1
ATOM 652 C C . LEU A 1 80 ? 15.936 1.367 -7.396 1.00 95.56 80 LEU A C 1
ATOM 654 O O . LEU A 1 80 ? 16.350 1.295 -8.558 1.00 95.56 80 LEU A O 1
ATOM 658 N N . LYS A 1 81 ? 15.850 0.299 -6.598 1.00 97.00 81 LYS A N 1
ATOM 659 C CA . LYS A 1 81 ? 16.334 -1.038 -6.963 1.00 97.00 81 LYS A CA 1
ATOM 660 C C . LYS A 1 81 ? 15.238 -2.085 -6.835 1.00 97.00 81 LYS A C 1
ATOM 662 O O . LYS A 1 81 ? 14.484 -2.083 -5.869 1.00 97.00 81 LYS A O 1
ATOM 667 N N . GLY A 1 82 ? 15.150 -2.993 -7.798 1.00 96.56 82 GLY A N 1
ATOM 668 C CA . GLY A 1 82 ? 14.130 -4.033 -7.808 1.00 96.56 82 GLY A CA 1
ATOM 669 C C . GLY A 1 82 ? 14.289 -5.008 -8.964 1.00 96.56 82 GLY A C 1
ATOM 670 O O . GLY A 1 82 ? 15.302 -5.013 -9.662 1.00 96.56 82 GLY A O 1
ATOM 671 N N . VAL A 1 83 ? 13.274 -5.836 -9.178 1.00 96.81 83 VAL A N 1
ATOM 672 C CA . VAL A 1 83 ? 13.218 -6.801 -10.281 1.00 96.81 83 VAL A CA 1
ATOM 673 C C . VAL A 1 83 ? 11.825 -6.778 -10.900 1.00 96.81 83 VAL A C 1
ATOM 675 O O . VAL A 1 83 ? 10.826 -6.854 -10.183 1.00 96.81 83 VAL A O 1
ATOM 678 N N . HIS A 1 84 ? 11.766 -6.678 -12.225 1.00 96.31 84 HIS A N 1
ATOM 679 C CA . HIS A 1 84 ? 10.549 -6.799 -13.022 1.00 96.31 84 HIS A CA 1
ATOM 680 C C . HIS A 1 84 ? 10.339 -8.250 -13.478 1.00 96.31 84 HIS A C 1
ATOM 682 O O . HIS A 1 84 ? 11.245 -8.843 -14.066 1.00 96.31 84 HIS A O 1
ATOM 688 N N . TYR A 1 85 ? 9.145 -8.799 -13.242 1.00 93.62 85 TYR A N 1
ATOM 689 C CA . TYR A 1 85 ? 8.751 -10.173 -13.584 1.00 93.62 85 TYR A CA 1
ATOM 690 C C . TYR A 1 85 ? 7.681 -10.185 -14.685 1.00 93.62 85 TYR A C 1
ATOM 692 O O . TYR A 1 85 ? 6.526 -10.548 -14.451 1.00 93.62 85 TYR A O 1
ATOM 700 N N . GLY A 1 86 ? 8.067 -9.738 -15.879 1.00 85.25 86 GLY A N 1
ATOM 701 C CA . GLY A 1 86 ? 7.224 -9.801 -17.074 1.00 85.25 86 GLY A CA 1
ATOM 702 C C . GLY A 1 86 ? 7.044 -11.229 -17.620 1.00 85.25 86 GLY A C 1
ATOM 703 O O . GLY A 1 86 ? 7.454 -12.193 -16.975 1.00 85.25 86 GLY A O 1
ATOM 704 N N . PRO A 1 87 ? 6.441 -11.378 -18.815 1.00 80.81 87 PRO A N 1
ATOM 705 C CA . PRO A 1 87 ? 6.323 -12.673 -19.498 1.00 80.81 87 PRO A CA 1
ATOM 706 C C . PRO A 1 87 ? 7.685 -13.268 -19.904 1.00 80.81 87 PRO A C 1
ATOM 708 O O . PRO A 1 87 ? 7.806 -14.483 -20.048 1.00 80.81 87 PRO A O 1
ATOM 711 N N . ASP A 1 88 ? 8.698 -12.416 -20.060 1.00 81.94 88 ASP A N 1
ATOM 712 C CA . ASP A 1 88 ? 10.073 -12.788 -20.385 1.00 81.94 88 ASP A CA 1
ATOM 713 C C . ASP A 1 88 ? 10.936 -13.022 -19.127 1.00 81.94 88 ASP A C 1
ATOM 715 O O . ASP A 1 88 ? 10.454 -13.136 -17.998 1.00 81.94 88 ASP A O 1
ATOM 719 N N . LEU A 1 89 ? 12.258 -13.088 -19.313 1.00 88.44 89 LEU A N 1
ATOM 720 C CA . LEU A 1 89 ? 13.216 -13.219 -18.221 1.00 88.44 89 LEU A CA 1
ATOM 721 C C . LEU A 1 89 ? 13.120 -12.038 -17.238 1.00 88.44 89 LEU A C 1
ATOM 723 O O . LEU A 1 89 ? 13.033 -10.869 -17.627 1.00 88.44 89 LEU A O 1
ATOM 727 N N . ALA A 1 90 ? 13.218 -12.357 -15.946 1.00 93.25 90 ALA A N 1
ATOM 728 C CA . ALA A 1 90 ? 13.248 -11.368 -14.879 1.00 93.25 90 ALA A CA 1
ATOM 729 C C . ALA A 1 90 ? 14.338 -10.312 -15.134 1.00 93.25 90 ALA A C 1
ATOM 731 O O . ALA A 1 90 ? 15.515 -10.640 -15.301 1.00 93.25 90 ALA A O 1
ATOM 732 N N . THR A 1 91 ? 13.938 -9.041 -15.163 1.00 95.00 91 THR A N 1
ATOM 733 C CA . THR A 1 91 ? 14.819 -7.930 -15.538 1.00 95.00 91 THR A CA 1
ATOM 734 C C . THR A 1 91 ? 15.156 -7.080 -14.311 1.00 95.00 91 THR A C 1
ATOM 736 O O . THR A 1 91 ? 14.239 -6.590 -13.646 1.00 95.00 91 THR A O 1
ATOM 739 N N . PRO A 1 92 ? 16.444 -6.882 -13.977 1.00 96.31 92 PRO A N 1
ATOM 740 C CA . PRO A 1 92 ? 16.828 -6.069 -12.831 1.00 96.31 92 PRO A CA 1
ATOM 741 C C . PRO A 1 92 ? 16.577 -4.579 -13.094 1.00 96.31 92 PRO A C 1
ATOM 743 O O . PRO A 1 92 ? 16.856 -4.057 -14.174 1.00 96.31 92 PRO A O 1
ATOM 746 N N . ILE A 1 93 ? 16.101 -3.884 -12.066 1.00 96.12 93 ILE A N 1
ATOM 747 C CA . ILE A 1 93 ? 15.934 -2.433 -12.018 1.00 96.12 93 ILE A CA 1
ATOM 748 C C . ILE A 1 93 ? 16.963 -1.883 -11.034 1.00 96.12 93 ILE A C 1
ATOM 750 O O . ILE A 1 93 ? 17.047 -2.334 -9.894 1.00 96.12 93 ILE A O 1
ATOM 754 N N . ASN A 1 94 ? 17.747 -0.904 -11.476 1.00 95.88 94 ASN A N 1
ATOM 755 C CA . ASN A 1 94 ? 18.664 -0.146 -10.633 1.00 95.88 94 ASN A CA 1
ATOM 756 C C . ASN A 1 94 ? 18.799 1.266 -11.217 1.00 95.88 94 ASN A C 1
ATOM 758 O O . ASN A 1 94 ? 19.432 1.453 -12.258 1.00 95.88 94 ASN A O 1
ATOM 762 N N . ILE A 1 95 ? 18.129 2.234 -10.597 1.00 95.19 95 ILE A N 1
ATOM 763 C CA . ILE A 1 95 ? 18.035 3.612 -11.080 1.00 95.19 95 ILE A CA 1
ATOM 764 C C . ILE A 1 95 ? 18.499 4.550 -9.971 1.00 95.19 95 ILE A C 1
ATOM 766 O O . ILE A 1 95 ? 17.895 4.601 -8.904 1.00 95.19 95 ILE A O 1
ATOM 770 N N . ASP A 1 96 ? 19.531 5.342 -10.255 1.00 95.31 96 ASP A N 1
ATOM 771 C CA . ASP A 1 96 ? 19.891 6.484 -9.422 1.00 95.31 96 ASP A CA 1
ATOM 772 C C . ASP A 1 96 ? 18.994 7.679 -9.762 1.00 95.31 96 ASP A C 1
ATOM 774 O O . ASP A 1 96 ? 18.995 8.193 -10.886 1.00 95.31 96 ASP A O 1
ATOM 778 N N . THR A 1 97 ? 18.192 8.083 -8.784 1.00 95.06 97 THR A N 1
ATOM 779 C CA . THR A 1 97 ? 17.210 9.164 -8.882 1.00 95.06 97 THR A CA 1
ATOM 780 C C . THR A 1 97 ? 17.811 10.537 -8.571 1.00 95.06 97 THR A C 1
ATOM 782 O O . THR A 1 97 ? 17.164 11.543 -8.843 1.00 95.06 97 THR A O 1
ATOM 785 N N . SER A 1 98 ? 19.056 10.614 -8.078 1.00 94.62 98 SER A N 1
ATOM 786 C CA . SER A 1 98 ? 19.703 11.884 -7.707 1.00 94.62 98 SER A CA 1
ATOM 787 C C . SER A 1 98 ? 19.912 12.841 -8.889 1.00 94.62 98 SER A C 1
ATOM 789 O O . SER A 1 98 ? 19.847 14.057 -8.721 1.00 94.62 98 SER A O 1
ATOM 791 N N . ALA A 1 99 ? 20.131 12.297 -10.089 1.00 89.81 99 ALA A N 1
ATOM 792 C CA . ALA A 1 99 ? 20.441 13.054 -11.302 1.00 89.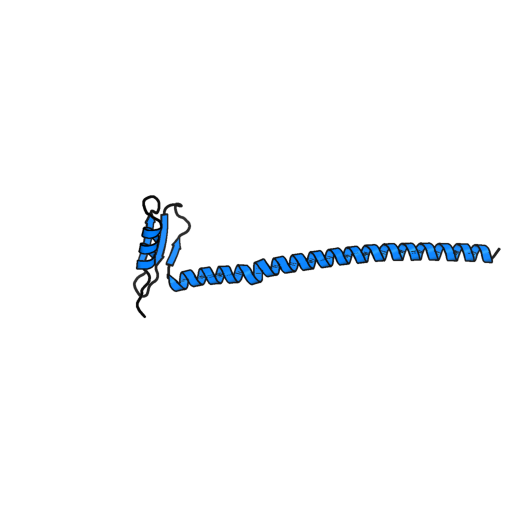81 99 ALA A CA 1
ATOM 793 C C . ALA A 1 99 ? 19.326 13.007 -12.365 1.00 89.81 99 ALA A C 1
ATOM 795 O O . ALA A 1 99 ? 19.551 13.402 -13.509 1.00 89.81 99 ALA A O 1
ATOM 796 N N . ARG A 1 100 ? 18.138 12.486 -12.027 1.00 93.50 100 ARG A N 1
ATOM 797 C CA . ARG A 1 100 ? 17.038 12.262 -12.981 1.00 93.50 100 ARG A CA 1
ATOM 798 C C . ARG A 1 100 ? 15.773 12.985 -12.547 1.00 93.50 100 ARG A C 1
ATOM 800 O O . ARG A 1 100 ? 15.492 13.105 -11.358 1.00 93.50 100 ARG A O 1
ATOM 807 N N . SER A 1 101 ? 14.979 13.437 -13.515 1.00 96.31 101 SER A N 1
ATOM 808 C CA . SER A 1 101 ? 13.662 13.987 -13.207 1.00 96.31 101 SER A CA 1
ATOM 809 C C . SER A 1 101 ? 12.677 12.870 -12.837 1.00 96.31 101 SER A C 1
ATOM 811 O O . SER A 1 101 ? 12.828 11.714 -13.237 1.00 96.31 101 SER A O 1
ATOM 813 N N . ARG A 1 102 ? 11.630 13.214 -12.078 1.00 94.94 102 ARG A N 1
ATOM 814 C CA . ARG A 1 102 ? 10.586 12.250 -11.688 1.00 94.94 102 ARG A CA 1
ATOM 815 C C . ARG A 1 102 ? 9.824 11.690 -12.893 1.00 94.94 102 ARG A C 1
ATOM 817 O O . ARG A 1 102 ? 9.426 10.527 -12.851 1.00 94.94 102 ARG A O 1
ATOM 824 N N . SER A 1 103 ? 9.635 12.487 -13.948 1.00 96.94 103 SER A N 1
ATOM 825 C CA . SER A 1 103 ? 9.017 12.032 -15.198 1.00 96.94 103 SER A CA 1
ATOM 826 C C 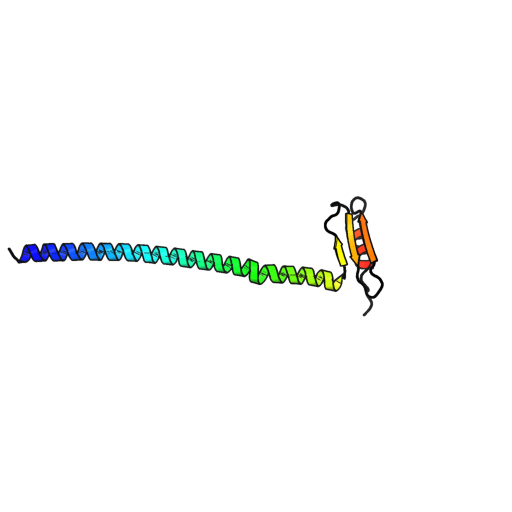. SER A 1 103 ? 9.897 11.002 -15.895 1.00 96.94 103 SER A C 1
ATOM 828 O O . SER A 1 103 ? 9.415 9.912 -16.167 1.00 96.94 103 SER A O 1
ATOM 830 N N . ASP A 1 104 ? 11.200 11.266 -16.043 1.00 96.75 104 ASP A N 1
ATOM 831 C CA . ASP A 1 104 ? 12.108 10.330 -16.725 1.00 96.75 104 ASP A CA 1
ATOM 832 C C . ASP A 1 104 ? 12.192 8.981 -15.998 1.00 96.75 104 ASP A C 1
ATOM 834 O O . ASP A 1 104 ? 12.270 7.923 -16.624 1.00 96.75 104 ASP A O 1
ATOM 838 N N . VAL A 1 105 ? 12.187 9.005 -14.659 1.00 96.69 105 VAL A N 1
ATOM 839 C CA . VAL A 1 105 ? 12.142 7.781 -13.847 1.00 96.69 105 VAL A CA 1
ATOM 840 C C . VAL A 1 105 ? 10.823 7.044 -14.078 1.00 96.69 105 VAL A C 1
ATOM 842 O O . VAL A 1 105 ? 10.844 5.838 -14.305 1.00 96.69 105 VAL A O 1
ATOM 845 N N . SER A 1 106 ? 9.692 7.752 -14.072 1.00 96.56 106 SER A N 1
ATOM 846 C CA . SER A 1 106 ? 8.368 7.152 -14.277 1.00 96.56 106 SER A CA 1
ATOM 847 C C . SER A 1 106 ? 8.231 6.531 -15.669 1.00 96.56 106 SER A C 1
ATOM 849 O O . SER A 1 106 ? 7.834 5.373 -15.776 1.00 96.56 106 SER A O 1
ATOM 851 N N . ASP A 1 107 ? 8.636 7.249 -16.717 1.00 96.88 107 ASP A N 1
ATOM 852 C CA . ASP A 1 107 ? 8.614 6.768 -18.102 1.00 96.88 107 ASP A CA 1
ATOM 853 C C . ASP A 1 107 ? 9.480 5.515 -18.258 1.00 96.88 107 ASP A C 1
ATOM 855 O O . ASP A 1 107 ? 9.084 4.530 -18.889 1.00 96.88 107 ASP A O 1
ATOM 859 N N . ARG A 1 108 ? 10.653 5.499 -17.608 1.00 95.12 108 ARG A N 1
ATOM 860 C CA . ARG A 1 108 ? 11.519 4.320 -17.596 1.00 95.12 108 ARG A CA 1
ATOM 861 C C . ARG A 1 108 ? 10.856 3.126 -16.913 1.00 95.12 108 ARG A C 1
ATOM 863 O O . ARG A 1 108 ? 10.999 2.012 -17.410 1.00 95.12 108 ARG A O 1
ATOM 870 N N . LEU A 1 109 ? 10.155 3.325 -15.801 1.00 95.44 109 LEU A N 1
ATOM 871 C CA . LEU A 1 109 ? 9.463 2.235 -15.109 1.00 95.44 109 LEU A CA 1
ATOM 872 C C . LEU A 1 109 ? 8.302 1.680 -15.933 1.00 95.44 109 LEU A C 1
ATOM 874 O O . LEU A 1 109 ? 8.177 0.464 -16.062 1.00 95.44 109 LEU A O 1
ATOM 878 N N . TRP A 1 110 ? 7.505 2.551 -16.551 1.00 95.50 110 TRP A N 1
ATOM 879 C CA . TRP A 1 110 ? 6.406 2.123 -17.415 1.00 95.50 110 TRP A CA 1
ATOM 880 C C . TRP A 1 110 ? 6.884 1.405 -18.675 1.00 95.50 110 TRP A C 1
ATOM 882 O O . TRP A 1 110 ? 6.189 0.512 -19.143 1.00 95.50 110 TRP A O 1
ATOM 892 N N . SER A 1 111 ? 8.096 1.692 -19.166 1.00 94.00 111 SER A N 1
ATOM 893 C CA . SER A 1 111 ? 8.660 0.971 -20.317 1.00 94.00 111 SER A CA 1
ATOM 894 C C . SER A 1 111 ? 8.896 -0.532 -20.089 1.00 94.00 111 SER A C 1
ATOM 896 O O . SER A 1 111 ? 9.105 -1.255 -21.058 1.00 94.00 111 SER A O 1
ATOM 898 N N . PHE A 1 112 ? 8.872 -1.016 -18.838 1.00 91.94 112 PHE A N 1
ATOM 899 C CA . PHE A 1 112 ? 8.935 -2.453 -18.541 1.00 91.94 112 PHE A CA 1
ATOM 900 C C . PHE A 1 112 ? 7.584 -3.162 -18.695 1.00 91.94 112 PHE A C 1
ATOM 902 O O . PHE A 1 112 ? 7.553 -4.376 -18.891 1.00 91.94 112 PHE A O 1
ATOM 909 N N . VAL A 1 113 ? 6.476 -2.427 -18.590 1.00 91.75 113 VAL A N 1
ATOM 910 C CA . VAL A 1 113 ? 5.127 -2.993 -18.623 1.00 91.75 113 VAL A CA 1
ATOM 911 C C . VAL A 1 113 ? 4.712 -3.177 -20.080 1.00 91.75 113 VAL A C 1
ATOM 913 O O . VAL A 1 113 ? 4.706 -2.218 -20.850 1.00 91.75 113 VAL A O 1
ATOM 916 N N . SER A 1 114 ? 4.370 -4.410 -20.468 1.00 88.81 114 SER A N 1
ATOM 917 C CA . SER A 1 114 ? 3.864 -4.679 -21.819 1.00 88.81 114 SER A CA 1
ATOM 918 C C . SER A 1 114 ? 2.524 -3.972 -22.034 1.00 88.81 114 SER A C 1
ATOM 920 O O . SER A 1 114 ? 1.673 -3.932 -21.145 1.00 88.81 114 SER A O 1
ATOM 922 N N . THR A 1 115 ? 2.350 -3.421 -23.231 1.00 91.38 115 THR A N 1
ATOM 923 C CA . THR A 1 115 ? 1.111 -2.783 -23.689 1.00 91.38 115 THR A CA 1
ATOM 924 C C . THR A 1 115 ? 0.336 -3.653 -24.679 1.00 91.38 115 THR A C 1
ATOM 926 O O . THR A 1 115 ? -0.586 -3.157 -25.327 1.00 91.38 115 THR A O 1
ATOM 929 N N . ASP A 1 116 ? 0.737 -4.914 -24.841 1.00 88.44 116 ASP A N 1
ATOM 930 C CA . ASP A 1 116 ? 0.054 -5.877 -25.701 1.00 88.44 116 ASP A CA 1
ATOM 931 C C . ASP A 1 116 ? -1.228 -6.374 -25.007 1.00 88.44 116 ASP A C 1
ATOM 933 O O . ASP A 1 116 ? -1.244 -6.553 -23.785 1.00 88.44 116 ASP A O 1
ATOM 937 N N . TRP A 1 117 ? -2.302 -6.577 -25.780 1.00 82.44 117 TRP A N 1
ATOM 938 C CA . TRP A 1 117 ? -3.642 -6.952 -25.300 1.00 82.44 117 TRP A CA 1
ATOM 939 C C . TRP A 1 117 ? -4.103 -8.295 -25.862 1.00 82.44 117 TRP A C 1
ATOM 941 O O . TRP A 1 117 ? -3.895 -8.524 -27.077 1.00 82.44 117 TRP A O 1
#